Protein AF-E7N9C4-F1 (afdb_monomer_lite)

Secondary structure (DSSP, 8-state):
-HHHHHHHHHHHHHHHHHHHHHHHHHH-HHHHHHHHHHHHHHHHHHHHHTT-HHHHHHHHHHHHHHHH--

pLDDT: mean 82.57, std 8.63, range [54.12, 92.94]

Radius of gyration: 12.53 Å; chains: 1; bounding box: 24×21×38 Å

Foldseek 3Di:
DVVLVVLVVQLVVLVVQLVVLVVVCVVPVVPRLLVNLVSLQSNLVSCVVNVNNVSSVVSNVVSVVSVVVD

Sequence (70 aa):
MANIGRHDEALKAVREATKLYRTLAKHNPGTYTPNLASSLNNLAGSQAENGQPHDALQTVHEATNLYRTL

Structure (mmCIF, N/CA/C/O backbone):
data_AF-E7N9C4-F1
#
_entry.id   AF-E7N9C4-F1
#
loop_
_atom_site.group_PDB
_atom_site.id
_atom_site.type_symbol
_atom_site.label_atom_id
_atom_site.label_alt_id
_atom_site.label_comp_id
_atom_site.label_asym_id
_atom_site.label_entity_id
_atom_site.label_seq_id
_atom_site.pdbx_PDB_ins_code
_atom_site.Cartn_x
_atom_site.Cartn_y
_atom_site.Cartn_z
_atom_site.occupancy
_atom_site.B_iso_or_equiv
_atom_site.auth_seq_id
_atom_site.auth_comp_id
_atom_site.auth_asym_id
_atom_site.auth_atom_id
_atom_site.pdbx_PDB_model_num
ATOM 1 N N . MET A 1 1 ? 12.442 -9.764 -21.999 1.00 54.12 1 MET A N 1
ATOM 2 C CA . MET A 1 1 ? 10.967 -9.847 -21.872 1.00 54.12 1 MET A CA 1
ATOM 3 C C . MET A 1 1 ? 10.495 -10.478 -20.556 1.00 54.12 1 MET A C 1
ATOM 5 O O . MET A 1 1 ? 9.491 -10.017 -20.041 1.00 54.12 1 MET A O 1
ATOM 9 N N . ALA A 1 2 ? 11.209 -11.436 -19.946 1.00 59.34 2 ALA A N 1
ATOM 10 C CA . ALA A 1 2 ? 10.772 -12.077 -18.691 1.00 59.34 2 ALA A CA 1
ATOM 11 C C . ALA A 1 2 ? 10.710 -11.160 -17.445 1.00 59.34 2 ALA A C 1
ATOM 13 O O . ALA A 1 2 ? 9.941 -11.434 -16.531 1.00 59.34 2 ALA A O 1
ATOM 14 N N . ASN A 1 3 ? 11.497 -10.076 -17.398 1.00 58.50 3 ASN A N 1
ATOM 15 C CA . ASN A 1 3 ? 11.538 -9.196 -16.221 1.00 58.50 3 ASN A CA 1
ATOM 16 C C . ASN A 1 3 ? 10.239 -8.390 -16.053 1.00 58.50 3 ASN A C 1
ATOM 18 O O . ASN A 1 3 ? 9.723 -8.286 -14.952 1.00 58.50 3 ASN A O 1
ATOM 22 N N . ILE A 1 4 ? 9.671 -7.895 -17.159 1.00 60.59 4 ILE A N 1
ATOM 23 C CA . ILE A 1 4 ? 8.457 -7.062 -17.150 1.00 60.59 4 ILE A CA 1
ATOM 24 C C . ILE A 1 4 ? 7.239 -7.879 -16.690 1.00 60.59 4 ILE A C 1
ATOM 26 O O . ILE A 1 4 ? 6.487 -7.427 -15.839 1.00 60.59 4 ILE A O 1
ATOM 30 N N . GLY A 1 5 ? 7.092 -9.122 -17.167 1.00 63.50 5 GLY A N 1
ATOM 31 C CA . GLY A 1 5 ? 5.973 -9.986 -16.765 1.00 63.50 5 GLY A CA 1
ATOM 32 C C . GLY A 1 5 ? 5.979 -10.359 -15.276 1.00 63.50 5 GLY A C 1
ATOM 33 O O . GLY A 1 5 ? 4.924 -10.409 -14.654 1.00 63.50 5 GLY A O 1
ATOM 34 N N . ARG A 1 6 ? 7.163 -10.558 -14.678 1.00 63.81 6 ARG A N 1
ATOM 35 C CA . ARG A 1 6 ? 7.291 -10.848 -13.237 1.00 63.81 6 ARG A CA 1
ATOM 36 C C . ARG A 1 6 ? 7.023 -9.619 -12.364 1.00 63.81 6 ARG A C 1
ATOM 38 O O . ARG A 1 6 ? 6.489 -9.767 -11.268 1.00 63.81 6 ARG A O 1
ATOM 45 N N . HIS A 1 7 ? 7.368 -8.428 -12.853 1.00 69.38 7 HIS A N 1
ATOM 46 C CA . HIS A 1 7 ? 7.100 -7.161 -12.165 1.00 69.38 7 HIS A CA 1
ATOM 47 C C . HIS A 1 7 ? 5.607 -6.823 -12.145 1.00 69.38 7 HIS A C 1
ATOM 49 O O . HIS A 1 7 ? 5.096 -6.395 -11.112 1.00 69.38 7 HIS A O 1
ATOM 55 N N . ASP A 1 8 ? 4.883 -7.110 -13.229 1.00 76.69 8 ASP A N 1
ATOM 56 C CA . ASP A 1 8 ? 3.424 -6.949 -13.284 1.00 76.69 8 ASP A CA 1
ATOM 57 C C . ASP A 1 8 ? 2.684 -7.913 -12.338 1.00 76.69 8 ASP A C 1
ATOM 59 O O . ASP A 1 8 ? 1.738 -7.526 -11.645 1.00 76.69 8 ASP A O 1
ATOM 63 N N . GLU A 1 9 ? 3.127 -9.171 -12.248 1.00 80.75 9 GLU A N 1
ATOM 64 C CA . GLU A 1 9 ? 2.554 -10.143 -11.308 1.00 80.75 9 GLU A CA 1
ATOM 65 C C . GLU A 1 9 ? 2.816 -9.760 -9.846 1.00 80.75 9 GLU A C 1
ATOM 67 O O . GLU A 1 9 ? 1.901 -9.830 -9.019 1.00 80.75 9 GLU A O 1
ATOM 72 N N . ALA A 1 10 ? 4.031 -9.298 -9.530 1.00 81.44 10 ALA A N 1
ATOM 73 C CA . ALA A 1 10 ? 4.378 -8.802 -8.200 1.00 81.44 10 ALA A CA 1
ATOM 74 C C . ALA A 1 10 ? 3.534 -7.575 -7.823 1.00 81.44 10 ALA A C 1
ATOM 76 O O . ALA A 1 10 ? 2.945 -7.532 -6.740 1.00 81.44 10 ALA A O 1
ATOM 77 N N . LEU A 1 11 ? 3.391 -6.620 -8.747 1.00 83.38 11 LEU A N 1
ATOM 78 C CA . LEU A 1 11 ? 2.552 -5.440 -8.563 1.00 83.38 11 LEU A CA 1
ATOM 79 C C . LEU A 1 11 ? 1.094 -5.827 -8.290 1.00 83.38 11 LEU A C 1
ATOM 81 O O . LEU A 1 11 ? 0.459 -5.289 -7.379 1.00 83.38 11 LEU A O 1
ATOM 85 N N . LYS A 1 12 ? 0.558 -6.791 -9.044 1.00 86.62 12 LYS A N 1
ATOM 86 C CA . LYS A 1 12 ? -0.807 -7.289 -8.856 1.00 86.62 12 LYS A CA 1
ATOM 87 C C . LYS A 1 12 ? -0.985 -7.962 -7.493 1.00 86.62 12 LYS A C 1
ATOM 89 O O . LYS A 1 12 ? -1.948 -7.653 -6.792 1.00 86.62 12 LYS A O 1
ATOM 94 N N . ALA A 1 13 ? -0.055 -8.825 -7.090 1.00 86.75 13 ALA A N 1
ATOM 95 C CA . ALA A 1 13 ? -0.106 -9.504 -5.796 1.00 86.75 13 ALA A CA 1
ATOM 96 C C . ALA A 1 13 ? -0.077 -8.508 -4.624 1.00 86.75 13 ALA A C 1
ATOM 98 O O . ALA A 1 13 ? -0.882 -8.607 -3.695 1.00 86.75 13 ALA A O 1
ATOM 99 N N . VAL A 1 14 ? 0.797 -7.501 -4.693 1.00 86.06 14 VAL A N 1
ATOM 100 C CA . VAL A 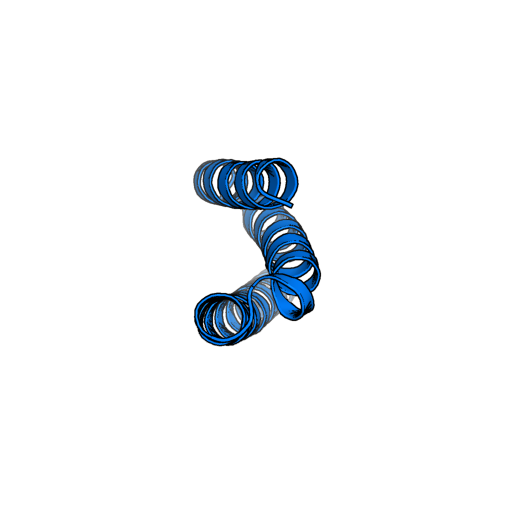1 14 ? 0.909 -6.479 -3.647 1.00 86.06 14 VAL A CA 1
ATOM 101 C C . VAL A 1 14 ? -0.323 -5.560 -3.609 1.00 86.06 14 VAL A C 1
ATOM 103 O O . VAL A 1 14 ? -0.765 -5.170 -2.522 1.00 86.06 14 VAL A O 1
ATOM 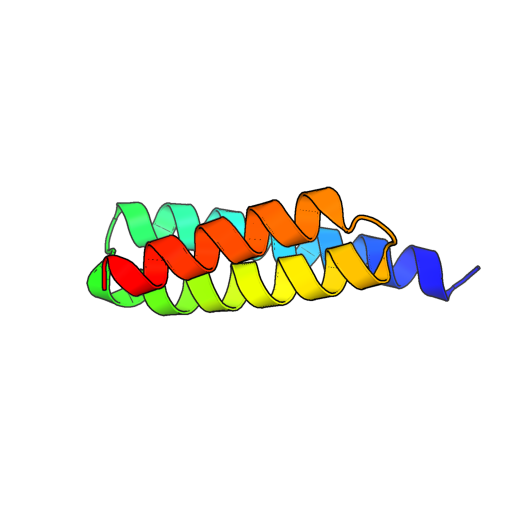106 N N . ARG A 1 15 ? -0.948 -5.254 -4.755 1.00 87.88 15 ARG A N 1
ATOM 107 C CA . ARG A 1 15 ? -2.224 -4.512 -4.802 1.00 87.88 15 ARG A CA 1
ATOM 108 C C . ARG A 1 15 ? -3.358 -5.264 -4.104 1.00 87.88 15 ARG A C 1
ATOM 110 O O . ARG A 1 15 ? -4.089 -4.657 -3.319 1.00 87.88 15 ARG A O 1
ATOM 117 N N . GLU A 1 16 ? -3.486 -6.568 -4.342 1.00 91.06 16 GLU A N 1
ATOM 118 C CA . GLU A 1 16 ? -4.497 -7.399 -3.673 1.00 91.06 16 GLU A CA 1
ATOM 119 C C . GLU A 1 16 ? -4.254 -7.478 -2.158 1.00 91.06 16 GLU A C 1
ATOM 121 O O . GLU A 1 16 ? -5.178 -7.262 -1.369 1.00 91.06 16 GLU A O 1
ATOM 126 N N . ALA A 1 17 ? -3.000 -7.676 -1.735 1.00 89.00 17 ALA A N 1
ATOM 127 C CA . ALA A 1 17 ? -2.632 -7.666 -0.318 1.00 89.00 17 ALA A CA 1
ATOM 128 C C . ALA A 1 17 ? -2.976 -6.325 0.353 1.00 89.00 17 ALA A C 1
ATOM 130 O O . ALA A 1 17 ? -3.604 -6.294 1.412 1.00 89.00 17 ALA A O 1
ATOM 131 N N . THR A 1 18 ? -2.650 -5.206 -0.298 1.00 90.12 18 THR A N 1
ATOM 132 C CA . THR A 1 18 ? -2.965 -3.855 0.194 1.00 90.12 18 THR A CA 1
ATOM 133 C C . THR A 1 18 ? -4.474 -3.654 0.353 1.00 90.12 18 THR A C 1
ATOM 135 O O . THR A 1 18 ? -4.931 -3.109 1.358 1.00 90.12 18 THR A O 1
ATOM 138 N N . LYS A 1 19 ? -5.283 -4.133 -0.601 1.00 90.75 19 LYS A N 1
ATOM 139 C CA . LYS A 1 19 ? -6.751 -4.040 -0.543 1.00 90.75 19 LYS A CA 1
ATOM 140 C C . LYS A 1 19 ? -7.342 -4.858 0.612 1.00 90.75 19 LYS A C 1
ATOM 142 O O . LYS A 1 19 ? -8.247 -4.378 1.304 1.00 90.75 19 LYS A O 1
ATOM 147 N N . LEU A 1 20 ? -6.811 -6.058 0.851 1.00 92.94 20 LEU A N 1
ATOM 148 C CA . LEU A 1 20 ? -7.175 -6.897 1.995 1.00 92.94 20 LEU A CA 1
ATOM 149 C C . LEU A 1 20 ? -6.839 -6.203 3.316 1.00 92.94 20 LEU A C 1
ATOM 151 O O . LEU A 1 20 ? -7.730 -6.003 4.142 1.00 92.94 20 LEU A O 1
ATOM 155 N N . TYR A 1 21 ? -5.597 -5.745 3.487 1.00 89.50 21 TYR A N 1
ATOM 156 C CA . TYR A 1 21 ? -5.188 -5.052 4.709 1.00 89.50 21 TYR A CA 1
ATOM 157 C C . TYR A 1 21 ? -5.943 -3.746 4.936 1.00 89.50 21 TYR A C 1
ATOM 159 O O . TYR A 1 21 ? -6.250 -3.421 6.078 1.00 89.50 21 TYR A O 1
ATOM 167 N N . ARG A 1 22 ? -6.334 -3.029 3.877 1.00 88.19 22 ARG A N 1
ATOM 168 C CA . ARG A 1 22 ? -7.173 -1.829 3.996 1.00 88.19 22 ARG A CA 1
ATOM 169 C C . ARG A 1 22 ? -8.562 -2.162 4.526 1.00 88.19 22 ARG A C 1
ATOM 171 O O . ARG A 1 22 ? -9.108 -1.413 5.329 1.00 88.19 22 ARG A O 1
ATOM 178 N N . THR A 1 23 ? -9.134 -3.284 4.097 1.00 92.19 23 THR A N 1
ATOM 179 C CA . THR A 1 23 ? -10.419 -3.763 4.623 1.00 92.19 23 THR A CA 1
ATOM 180 C C . THR A 1 23 ? -10.274 -4.154 6.092 1.00 92.19 23 THR A C 1
ATOM 182 O O . THR A 1 23 ? -11.056 -3.708 6.924 1.00 92.19 23 THR A O 1
ATOM 185 N N . LEU A 1 24 ? -9.228 -4.905 6.436 1.00 90.12 24 LEU A N 1
ATOM 186 C CA . LEU A 1 24 ? -8.964 -5.328 7.812 1.00 90.12 24 LEU A CA 1
ATOM 187 C C . LEU A 1 24 ? -8.686 -4.143 8.750 1.00 90.12 24 LEU A C 1
ATOM 189 O O . LEU A 1 24 ? -9.231 -4.100 9.850 1.00 90.12 24 LEU A O 1
ATOM 193 N N . ALA A 1 25 ? -7.924 -3.142 8.305 1.00 88.06 25 ALA A N 1
ATOM 194 C CA . ALA A 1 25 ? -7.639 -1.929 9.070 1.00 88.06 25 ALA A CA 1
ATOM 195 C C . ALA A 1 25 ? -8.885 -1.063 9.307 1.00 88.06 25 ALA A C 1
ATOM 197 O O . ALA A 1 25 ? -8.962 -0.387 10.325 1.00 88.06 25 ALA A O 1
ATOM 198 N N . LYS A 1 26 ? -9.901 -1.114 8.433 1.00 87.94 26 LYS A N 1
ATOM 199 C CA . LYS A 1 26 ? -11.195 -0.464 8.713 1.00 87.94 26 LYS A CA 1
ATOM 200 C C . LYS A 1 26 ? -11.937 -1.116 9.880 1.00 87.94 26 LYS A C 1
ATOM 202 O O . LYS A 1 26 ? -12.636 -0.419 10.606 1.00 87.94 26 LYS A O 1
ATOM 207 N N . HIS A 1 27 ? -11.808 -2.433 10.046 1.00 89.81 27 HIS A N 1
ATOM 208 C CA . HIS A 1 27 ? -12.484 -3.175 11.113 1.00 89.81 27 HIS A CA 1
ATOM 209 C C . HIS A 1 27 ? -11.684 -3.204 12.418 1.00 89.81 27 HIS A C 1
ATOM 211 O O . HIS A 1 27 ? -12.271 -3.144 13.493 1.00 89.81 27 HIS A O 1
ATOM 217 N N . ASN A 1 28 ? -10.357 -3.294 12.335 1.00 88.00 28 ASN A N 1
ATOM 218 C CA . ASN A 1 28 ? -9.472 -3.282 13.492 1.00 88.00 28 ASN A CA 1
ATOM 219 C C . ASN A 1 28 ? -8.172 -2.514 13.170 1.00 88.00 28 ASN A C 1
ATOM 221 O O . ASN A 1 28 ? -7.139 -3.120 12.852 1.00 88.00 28 ASN A O 1
ATOM 225 N N . PRO A 1 29 ? -8.215 -1.172 13.224 1.00 81.94 29 PRO A N 1
ATOM 226 C CA . PRO A 1 29 ? -7.090 -0.337 12.823 1.00 81.94 29 PRO A CA 1
ATOM 227 C C . PRO A 1 29 ? -5.846 -0.574 13.684 1.00 81.94 29 PRO A C 1
ATOM 229 O O . PRO A 1 29 ? -4.751 -0.649 13.134 1.00 81.94 29 PRO A O 1
ATOM 232 N N . GLY A 1 30 ? -5.978 -0.784 14.996 1.00 85.06 30 GLY A N 1
ATOM 233 C CA . GLY A 1 30 ? -4.818 -0.963 15.879 1.00 85.06 30 GLY A CA 1
ATOM 234 C C . GLY A 1 30 ? -3.944 -2.169 15.513 1.00 85.06 30 GLY A C 1
ATOM 235 O O . GLY A 1 30 ? -2.722 -2.098 15.592 1.00 85.06 30 GLY A O 1
ATOM 236 N N . THR A 1 31 ? -4.553 -3.265 15.056 1.00 89.12 31 THR A N 1
ATOM 237 C CA . THR A 1 31 ? -3.816 -4.487 14.694 1.00 89.12 31 THR A CA 1
ATOM 238 C C . THR A 1 31 ? -3.317 -4.473 13.250 1.00 89.12 31 THR A C 1
ATOM 240 O O . THR A 1 31 ? -2.226 -4.969 12.981 1.00 89.12 31 THR A O 1
ATOM 243 N N . TYR A 1 32 ? -4.092 -3.927 12.308 1.00 88.94 32 TYR A N 1
ATOM 244 C CA . TYR A 1 32 ? -3.805 -4.092 10.876 1.00 88.94 32 TYR A CA 1
ATOM 245 C C . TYR A 1 32 ? -3.195 -2.866 10.192 1.00 88.94 32 TYR A C 1
ATOM 247 O O . TYR A 1 32 ? -2.680 -3.003 9.082 1.00 88.94 32 TYR A O 1
ATOM 255 N N . THR A 1 33 ? -3.195 -1.690 10.824 1.00 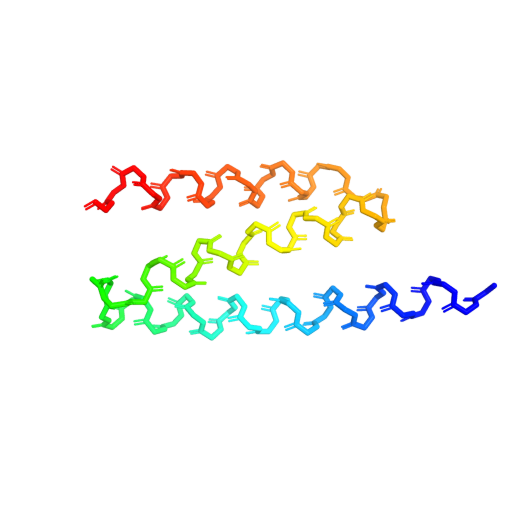87.62 33 THR A N 1
ATOM 256 C CA . THR A 1 33 ? -2.575 -0.483 10.241 1.00 87.62 33 THR A CA 1
ATOM 257 C C . THR A 1 33 ? -1.066 -0.637 10.002 1.00 87.62 33 THR A C 1
ATOM 259 O O . THR A 1 33 ? -0.619 -0.253 8.919 1.00 87.62 33 THR A O 1
ATOM 262 N N . PRO A 1 34 ? -0.269 -1.271 10.891 1.00 88.00 34 PRO A N 1
ATOM 263 C CA . PRO A 1 34 ? 1.147 -1.526 10.608 1.00 88.00 34 PRO A CA 1
ATOM 264 C C . PRO A 1 34 ? 1.358 -2.420 9.373 1.00 88.00 34 PRO A C 1
ATOM 266 O O . PRO A 1 34 ? 2.225 -2.150 8.540 1.00 88.00 34 PRO A O 1
ATOM 269 N N . ASN A 1 35 ? 0.525 -3.453 9.210 1.00 88.75 35 ASN A N 1
ATOM 270 C CA . ASN A 1 35 ? 0.605 -4.388 8.082 1.00 88.75 35 ASN A CA 1
ATOM 271 C C . ASN A 1 35 ? 0.156 -3.737 6.765 1.00 88.75 35 ASN A C 1
ATOM 273 O O . ASN A 1 35 ? 0.731 -4.006 5.706 1.00 88.75 35 ASN A O 1
ATOM 277 N N . LEU A 1 36 ? -0.843 -2.852 6.829 1.00 88.44 36 LEU A N 1
ATOM 278 C CA . LEU A 1 36 ? -1.270 -2.033 5.699 1.00 88.44 36 LEU A CA 1
ATOM 279 C C . LEU A 1 36 ? -0.148 -1.096 5.244 1.00 88.44 36 LEU A C 1
ATOM 281 O O . LEU A 1 36 ? 0.160 -1.048 4.056 1.00 88.44 36 LEU A O 1
ATOM 285 N N . ALA A 1 37 ? 0.500 -0.402 6.179 1.00 89.50 37 AL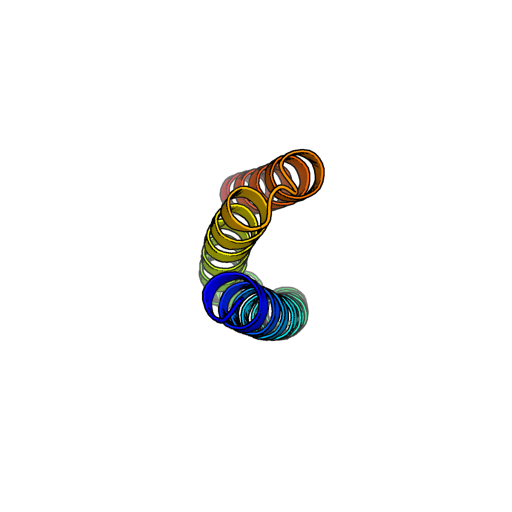A A N 1
ATOM 286 C CA . ALA A 1 37 ? 1.584 0.518 5.861 1.00 89.50 37 ALA A CA 1
ATOM 287 C C . ALA A 1 37 ? 2.809 -0.207 5.268 1.00 89.50 37 ALA A C 1
ATOM 289 O O . ALA A 1 37 ? 3.379 0.249 4.277 1.00 89.50 37 ALA A O 1
ATOM 290 N N . SER A 1 38 ? 3.154 -1.393 5.785 1.00 88.56 38 SER A N 1
ATOM 291 C CA . SER A 1 38 ? 4.197 -2.245 5.193 1.00 88.56 38 SER A CA 1
ATOM 292 C C . SER A 1 38 ? 3.847 -2.697 3.768 1.00 88.56 38 SER A C 1
ATOM 294 O O . SER A 1 38 ? 4.696 -2.650 2.878 1.00 88.56 38 SER A O 1
ATOM 296 N N . SER A 1 39 ? 2.587 -3.066 3.517 1.00 89.06 39 SER A N 1
ATOM 297 C CA . SER A 1 39 ? 2.130 -3.462 2.177 1.00 89.06 39 SER A CA 1
ATOM 298 C C . SER A 1 39 ? 2.187 -2.305 1.177 1.00 89.06 39 SER A C 1
ATOM 300 O O . SER A 1 39 ? 2.607 -2.502 0.039 1.00 89.06 39 SER A O 1
ATOM 302 N N . LEU A 1 40 ? 1.837 -1.089 1.608 1.00 88.94 40 LEU A N 1
ATOM 303 C CA . LEU A 1 40 ? 1.953 0.125 0.797 1.00 88.94 40 LEU A CA 1
ATOM 304 C C . LEU A 1 40 ? 3.419 0.465 0.473 1.00 88.94 40 LEU A C 1
ATOM 306 O O . LEU A 1 40 ? 3.724 0.825 -0.660 1.00 88.94 40 LEU A O 1
ATOM 310 N N . ASN A 1 41 ? 4.349 0.284 1.414 1.00 88.06 41 ASN A N 1
ATOM 311 C CA . ASN A 1 41 ? 5.779 0.469 1.135 1.00 88.06 41 ASN A CA 1
ATOM 312 C C . ASN A 1 41 ? 6.286 -0.504 0.061 1.00 88.06 41 ASN A C 1
ATOM 314 O O . ASN A 1 41 ? 6.997 -0.098 -0.859 1.00 88.06 41 ASN A O 1
ATOM 318 N N . ASN A 1 42 ? 5.873 -1.772 0.132 1.00 86.88 42 ASN A N 1
ATOM 319 C CA . ASN A 1 42 ? 6.211 -2.763 -0.890 1.00 86.88 42 ASN A CA 1
ATOM 320 C C . ASN A 1 42 ? 5.586 -2.408 -2.246 1.00 86.88 42 ASN A C 1
ATOM 322 O O . ASN A 1 42 ? 6.229 -2.565 -3.282 1.00 86.88 42 ASN A O 1
ATOM 326 N N . LEU A 1 43 ? 4.356 -1.880 -2.241 1.00 86.88 43 LEU A N 1
ATOM 327 C CA . LEU A 1 43 ? 3.660 -1.457 -3.455 1.00 86.88 43 LEU A CA 1
ATOM 328 C C . LEU A 1 43 ? 4.404 -0.314 -4.149 1.00 86.88 43 LEU A C 1
ATOM 330 O O . LEU A 1 43 ? 4.607 -0.368 -5.360 1.00 86.88 43 LEU A O 1
ATOM 334 N N . ALA A 1 44 ? 4.863 0.671 -3.378 1.00 87.25 44 ALA A N 1
ATOM 335 C CA . ALA A 1 44 ? 5.654 1.778 -3.896 1.00 87.25 44 ALA A CA 1
ATOM 336 C C . ALA A 1 44 ? 6.982 1.300 -4.511 1.00 87.25 44 ALA A C 1
ATOM 338 O O . ALA A 1 44 ? 7.365 1.776 -5.579 1.00 87.25 44 ALA A O 1
ATOM 339 N N . GLY A 1 45 ? 7.648 0.322 -3.883 1.00 85.94 45 GLY A N 1
ATOM 340 C CA . GLY A 1 45 ? 8.848 -0.317 -4.432 1.00 85.94 45 GLY A CA 1
ATOM 341 C C . GLY A 1 45 ? 8.590 -0.963 -5.795 1.00 85.94 45 GLY A C 1
ATOM 342 O O . GLY A 1 45 ? 9.240 -0.608 -6.776 1.00 85.94 45 GLY A O 1
ATOM 343 N N . SER A 1 46 ? 7.571 -1.824 -5.889 1.00 85.06 46 SER A N 1
ATOM 344 C CA . SER A 1 46 ? 7.218 -2.492 -7.151 1.00 85.06 46 SER A CA 1
ATOM 345 C C . SER A 1 46 ? 6.755 -1.517 -8.240 1.00 85.06 46 SER A C 1
ATOM 347 O O . SER A 1 46 ? 7.037 -1.725 -9.417 1.00 85.06 46 SER A O 1
ATOM 349 N N . GLN A 1 47 ? 6.073 -0.425 -7.877 1.00 83.81 47 GLN A N 1
ATOM 350 C CA . GLN A 1 47 ? 5.691 0.632 -8.821 1.00 83.81 47 GLN A CA 1
ATOM 351 C C . GLN A 1 47 ? 6.908 1.385 -9.363 1.00 83.81 47 GLN A C 1
ATOM 353 O O . GLN A 1 47 ? 6.978 1.649 -10.562 1.00 83.81 47 GLN A O 1
ATOM 358 N N . ALA A 1 48 ? 7.885 1.703 -8.510 1.00 82.69 48 ALA A N 1
ATOM 359 C CA . ALA A 1 48 ? 9.120 2.349 -8.941 1.00 82.69 48 ALA A CA 1
ATOM 360 C C . ALA A 1 48 ? 9.916 1.453 -9.907 1.00 82.69 48 ALA A C 1
ATOM 362 O O . ALA A 1 48 ? 10.370 1.930 -10.947 1.00 82.69 48 ALA A O 1
ATOM 363 N N . GLU A 1 49 ? 10.014 0.153 -9.613 1.00 82.38 49 GLU A N 1
ATOM 364 C CA . GLU A 1 49 ? 10.671 -0.835 -10.481 1.00 82.38 49 GLU A CA 1
ATOM 365 C C . GLU A 1 49 ? 9.956 -1.021 -11.829 1.00 82.38 49 GLU A C 1
ATOM 367 O O . GLU A 1 49 ? 10.610 -1.261 -12.845 1.00 82.38 49 GLU A O 1
ATOM 372 N N . ASN A 1 50 ? 8.631 -0.849 -11.865 1.00 82.19 50 ASN A N 1
ATOM 373 C CA . ASN A 1 50 ? 7.828 -0.914 -13.089 1.00 82.19 50 ASN A CA 1
ATOM 374 C C . ASN A 1 50 ? 7.770 0.422 -13.864 1.00 82.19 50 ASN A C 1
ATOM 376 O O . ASN A 1 50 ? 6.990 0.565 -14.804 1.00 82.19 50 ASN A O 1
ATOM 380 N N . GLY A 1 51 ? 8.562 1.428 -13.470 1.00 83.50 51 GLY A N 1
ATOM 381 C CA . GLY A 1 51 ? 8.601 2.731 -14.141 1.00 83.50 51 GLY A CA 1
ATOM 382 C C . GLY A 1 51 ? 7.381 3.619 -13.867 1.00 83.50 51 GLY A C 1
ATOM 383 O O . GLY A 1 51 ? 7.084 4.509 -14.662 1.00 83.50 51 GLY A O 1
ATOM 384 N N . GLN A 1 52 ? 6.687 3.408 -12.743 1.00 80.44 52 GLN A N 1
ATOM 385 C CA . GLN A 1 52 ? 5.516 4.174 -12.293 1.00 80.44 52 GLN A CA 1
ATOM 386 C C . GLN A 1 52 ? 5.836 5.036 -11.048 1.00 80.44 52 GLN A C 1
ATOM 388 O O . GLN A 1 52 ? 5.237 4.852 -9.985 1.00 80.44 52 GLN A O 1
ATOM 393 N N . PRO A 1 53 ? 6.770 6.005 -11.130 1.00 78.00 53 PRO A N 1
ATOM 394 C CA . PRO A 1 53 ? 7.229 6.766 -9.965 1.00 78.00 53 PRO A CA 1
ATOM 395 C C . PRO A 1 53 ? 6.145 7.666 -9.354 1.00 78.00 53 PRO A C 1
ATOM 397 O O . PRO A 1 53 ? 6.169 7.923 -8.154 1.00 78.00 53 PRO A O 1
ATOM 400 N N . HIS A 1 54 ? 5.180 8.136 -10.151 1.00 80.56 54 HIS A N 1
ATOM 401 C CA . HIS A 1 54 ? 4.078 8.958 -9.645 1.00 80.56 54 HIS A CA 1
ATOM 402 C C . HIS A 1 54 ? 3.153 8.156 -8.717 1.00 80.56 54 HIS A C 1
ATOM 404 O O . HIS A 1 54 ? 2.855 8.596 -7.606 1.00 80.56 54 HIS A O 1
ATOM 410 N N . ASP A 1 55 ? 2.785 6.940 -9.127 1.00 79.88 55 ASP A N 1
ATOM 411 C CA . ASP A 1 55 ? 1.951 6.054 -8.315 1.00 79.88 55 ASP A CA 1
ATOM 412 C C . ASP A 1 55 ? 2.693 5.588 -7.051 1.00 79.88 55 ASP A C 1
ATOM 414 O O . ASP A 1 55 ? 2.093 5.490 -5.977 1.00 79.88 55 ASP A O 1
ATOM 418 N N . ALA A 1 56 ? 4.008 5.360 -7.153 1.00 81.88 56 ALA A N 1
ATOM 419 C CA . ALA A 1 56 ? 4.855 5.017 -6.012 1.00 81.88 56 ALA A CA 1
ATOM 420 C C . ALA A 1 56 ? 4.860 6.124 -4.947 1.00 81.88 56 ALA A C 1
ATOM 422 O O . ALA A 1 56 ? 4.699 5.844 -3.758 1.00 81.88 56 ALA A O 1
ATOM 423 N N . LEU A 1 57 ? 4.988 7.388 -5.367 1.00 82.75 57 LEU A N 1
ATOM 424 C CA . LEU A 1 57 ? 4.959 8.540 -4.462 1.00 82.75 57 LEU A CA 1
ATOM 425 C C . LEU A 1 57 ? 3.618 8.671 -3.741 1.00 82.75 57 LEU A C 1
ATOM 427 O O . LEU A 1 57 ? 3.598 8.892 -2.530 1.00 82.75 57 LEU A O 1
ATOM 431 N N . GLN A 1 58 ? 2.505 8.500 -4.458 1.00 85.88 58 GLN A N 1
ATOM 432 C CA . GLN A 1 58 ? 1.176 8.524 -3.848 1.00 85.88 58 GLN A CA 1
ATOM 433 C C . GLN A 1 58 ? 1.029 7.420 -2.792 1.00 85.88 58 GLN A C 1
ATOM 435 O O . GLN A 1 58 ? 0.528 7.661 -1.693 1.00 85.88 58 GLN A O 1
ATOM 440 N N . THR A 1 59 ? 1.517 6.223 -3.105 1.00 85.00 59 THR A N 1
ATOM 441 C CA . THR A 1 59 ? 1.427 5.052 -2.231 1.00 85.00 59 THR A CA 1
ATOM 442 C C . THR A 1 59 ? 2.279 5.206 -0.966 1.00 85.00 59 THR A C 1
ATOM 444 O O . THR A 1 59 ? 1.804 4.936 0.138 1.00 85.00 59 THR A O 1
ATOM 447 N N . VAL A 1 60 ? 3.510 5.714 -1.093 1.00 83.31 60 VAL A N 1
ATOM 448 C CA . VAL A 1 60 ? 4.373 6.028 0.059 1.00 83.31 60 VAL A CA 1
ATOM 449 C C . VAL A 1 60 ? 3.759 7.125 0.926 1.00 83.31 60 VAL A C 1
ATOM 451 O O . VAL A 1 60 ? 3.803 7.046 2.155 1.00 83.31 60 VAL A O 1
ATOM 454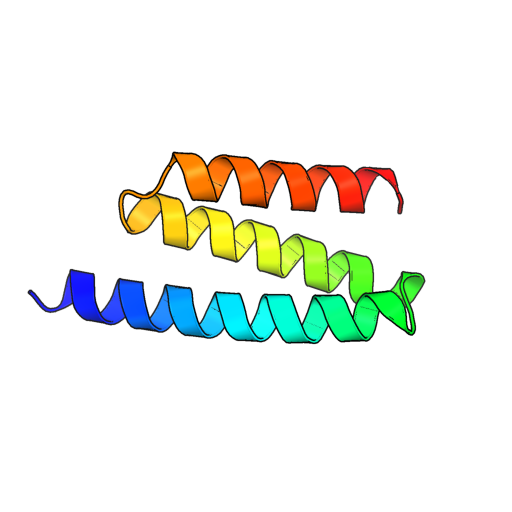 N N . HIS A 1 61 ? 3.144 8.138 0.313 1.00 85.12 61 HIS A N 1
ATOM 455 C CA . HIS A 1 61 ? 2.497 9.217 1.051 1.00 85.12 61 HIS A CA 1
ATOM 456 C C . HIS A 1 61 ? 1.339 8.679 1.902 1.00 85.12 61 HIS A C 1
ATOM 458 O O . HIS A 1 61 ? 1.203 9.044 3.071 1.00 85.12 61 HIS A O 1
ATOM 464 N N . GLU A 1 62 ? 0.547 7.756 1.351 1.00 83.81 62 GLU A N 1
ATOM 465 C CA . GLU A 1 62 ? -0.511 7.077 2.094 1.00 83.81 62 GLU A CA 1
ATOM 466 C C . GLU A 1 62 ? 0.044 6.256 3.270 1.00 83.81 62 GLU A C 1
ATOM 468 O O . GLU A 1 62 ? -0.445 6.393 4.393 1.00 83.81 62 GLU A O 1
ATOM 473 N N . ALA A 1 63 ? 1.103 5.469 3.048 1.00 83.88 63 ALA A N 1
ATOM 474 C CA . ALA A 1 63 ? 1.755 4.691 4.105 1.00 83.88 63 ALA A CA 1
ATOM 475 C C . ALA A 1 63 ? 2.249 5.587 5.251 1.00 83.88 63 ALA A C 1
ATOM 477 O O . ALA A 1 63 ? 2.039 5.293 6.427 1.00 83.88 63 ALA A O 1
ATOM 478 N N . THR A 1 64 ? 2.863 6.720 4.903 1.00 83.94 64 THR A N 1
ATOM 479 C CA . THR A 1 64 ? 3.402 7.681 5.873 1.00 83.94 64 THR A CA 1
ATOM 480 C C . THR A 1 64 ? 2.288 8.326 6.698 1.00 83.94 64 THR A C 1
ATOM 482 O O . THR A 1 64 ? 2.447 8.536 7.899 1.00 83.94 64 THR A O 1
ATOM 485 N N . ASN A 1 65 ? 1.144 8.624 6.080 1.00 84.69 65 ASN A N 1
ATOM 486 C CA . ASN A 1 65 ? -0.005 9.177 6.793 1.00 84.69 65 ASN A CA 1
ATOM 487 C C . ASN A 1 65 ? -0.635 8.159 7.746 1.00 84.69 65 ASN A C 1
ATOM 489 O O . ASN A 1 65 ? -0.995 8.537 8.856 1.00 84.69 65 ASN A O 1
ATOM 493 N N . LEU A 1 66 ? -0.686 6.879 7.369 1.00 79.06 66 LEU A N 1
ATOM 494 C CA . LEU A 1 66 ? -1.145 5.812 8.261 1.00 79.06 66 LEU A CA 1
ATOM 495 C C . LEU A 1 66 ? -0.223 5.631 9.473 1.00 79.06 66 LEU A C 1
ATOM 497 O O . LEU A 1 66 ? -0.717 5.470 10.587 1.00 79.06 66 LEU A O 1
ATOM 501 N N . TYR A 1 67 ? 1.098 5.733 9.285 1.00 73.88 67 TYR A N 1
ATOM 502 C CA . TYR A 1 67 ? 2.057 5.724 10.396 1.00 73.88 67 TYR A CA 1
ATOM 503 C C . TYR A 1 67 ? 1.937 6.935 11.325 1.00 73.88 67 TYR A C 1
ATOM 505 O O . TYR A 1 67 ? 2.257 6.816 12.499 1.00 73.88 67 TYR A O 1
ATOM 513 N N . ARG A 1 68 ? 1.482 8.093 10.831 1.00 75.12 68 ARG A N 1
ATOM 514 C CA . ARG A 1 68 ? 1.252 9.286 11.666 1.00 75.12 68 ARG A CA 1
ATOM 515 C C . ARG A 1 68 ? -0.012 9.204 12.520 1.00 75.12 68 ARG A C 1
ATOM 517 O O . ARG A 1 68 ? -0.130 9.955 13.479 1.00 75.12 68 ARG A O 1
ATOM 524 N N . THR A 1 69 ? -0.967 8.363 12.130 1.00 70.94 69 THR A N 1
ATOM 525 C CA . THR A 1 69 ? -2.227 8.134 12.858 1.00 70.94 69 THR A CA 1
ATOM 526 C C . THR A 1 69 ? -2.179 6.947 13.823 1.00 70.94 69 THR A C 1
ATOM 528 O O . THR A 1 69 ? -3.169 6.703 14.511 1.00 70.94 69 THR A O 1
AT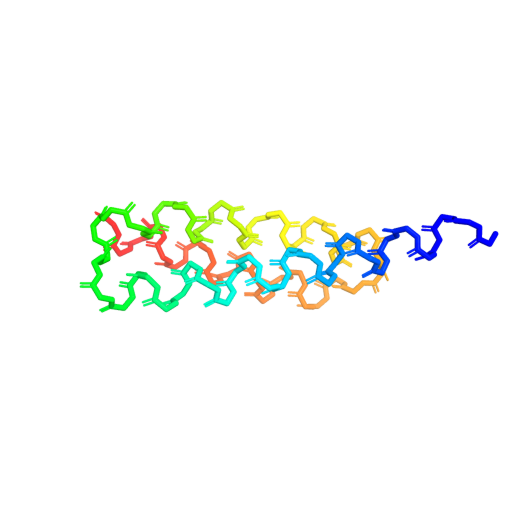OM 531 N N . LEU A 1 70 ? -1.066 6.207 13.838 1.00 67.00 70 LEU A N 1
ATOM 532 C CA . LEU A 1 70 ? -0.742 5.165 14.816 1.00 67.00 70 LEU A CA 1
ATOM 533 C C . LEU A 1 70 ? -0.166 5.784 16.094 1.00 67.00 70 LEU A C 1
ATOM 535 O O . LEU A 1 70 ? -0.493 5.249 17.175 1.00 67.00 70 LEU A O 1
#